Protein AF-A0A412AVF3-F1 (afdb_monomer_lite)

Sequence (73 aa):
MSGRLLKKLAKEEHCFISDLNRACDYEEIIRYLKGLDLSQYSLEECSCAFSYIFQETLLFNSYEQVDDFLSSK

pLDDT: mean 86.33, std 7.69, range [52.59, 93.75]

Secondary structure (DSSP, 8-state):
---HHHHHHHHHTTS-HHHHTT-S-HHHHHHHHHTS-GGGS-HHHHHHHHHHHHTS----SSHHHHHHHHHH-

Foldseek 3Di:
DPLPVLVVLCVVVVHHSQCLLVPPDCPVVLVVVLVDPCVVDDQVSLQVSCCSNPVHRGHDPDVVVVNVVSVVD

Organism: NCBI:txid1535

Structure (mmCIF, N/CA/C/O backbone):
data_AF-A0A412AVF3-F1
#
_entry.id   AF-A0A412AVF3-F1
#
loop_
_atom_site.group_PDB
_atom_site.id
_atom_site.type_symbol
_atom_site.label_atom_id
_atom_site.label_alt_id
_atom_site.label_comp_id
_atom_site.label_asym_id
_atom_site.label_entity_id
_atom_site.label_seq_id
_atom_site.pdbx_PDB_ins_code
_atom_site.Cartn_x
_atom_site.Cartn_y
_atom_site.Cartn_z
_atom_site.occupancy
_atom_site.B_iso_or_equiv
_atom_site.auth_seq_id
_atom_site.auth_comp_id
_atom_site.auth_asym_id
_atom_site.auth_atom_id
_atom_site.pdbx_PDB_model_num
ATOM 1 N N . MET A 1 1 ? 9.265 -3.936 12.905 1.00 52.59 1 MET A N 1
ATOM 2 C CA . MET A 1 1 ? 8.964 -3.513 11.521 1.00 52.59 1 MET A CA 1
ATOM 3 C C . MET A 1 1 ? 9.480 -4.553 10.544 1.00 52.59 1 MET A C 1
ATOM 5 O O . MET A 1 1 ? 10.672 -4.608 10.260 1.00 52.59 1 MET A O 1
ATOM 9 N N . SER A 1 2 ? 8.593 -5.429 10.085 1.00 60.41 2 SER A N 1
ATOM 10 C CA . SER A 1 2 ? 8.881 -6.301 8.951 1.00 60.41 2 SER A CA 1
ATOM 11 C C . SER A 1 2 ? 8.713 -5.441 7.700 1.00 60.41 2 SER A C 1
ATOM 13 O O . SER A 1 2 ? 7.621 -4.986 7.429 1.00 60.41 2 SER A O 1
ATOM 15 N N . GLY A 1 3 ? 9.781 -5.129 6.969 1.00 77.69 3 GLY A N 1
ATOM 16 C CA . GLY A 1 3 ? 9.675 -4.468 5.660 1.00 77.69 3 GLY A CA 1
ATOM 17 C C . GLY A 1 3 ? 9.339 -5.467 4.549 1.00 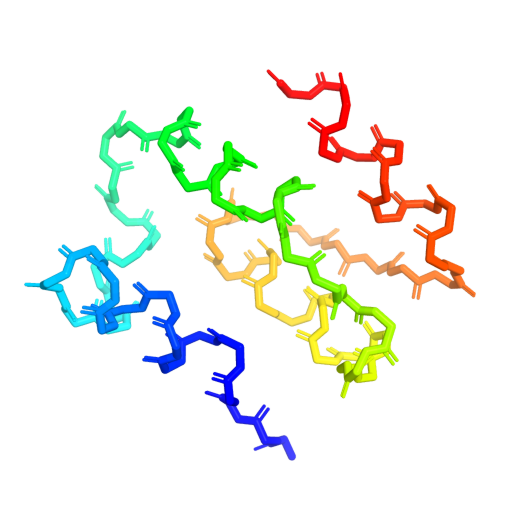77.69 3 GLY A C 1
ATOM 18 O O . GLY A 1 3 ? 9.989 -5.440 3.506 1.00 77.69 3 GLY A O 1
ATOM 19 N N . ARG A 1 4 ? 8.450 -6.442 4.797 1.00 87.19 4 ARG A N 1
ATOM 20 C CA . ARG A 1 4 ? 8.186 -7.549 3.860 1.00 87.19 4 ARG A CA 1
ATOM 21 C C . ARG A 1 4 ? 7.434 -7.055 2.635 1.00 87.19 4 ARG A C 1
ATOM 23 O O . ARG A 1 4 ? 7.789 -7.470 1.536 1.00 87.19 4 ARG A O 1
ATOM 30 N N . LEU A 1 5 ? 6.459 -6.168 2.814 1.00 88.44 5 LEU A N 1
ATOM 31 C CA . LEU A 1 5 ? 5.688 -5.578 1.725 1.00 88.44 5 LEU A CA 1
ATOM 32 C C . LEU A 1 5 ? 6.594 -4.786 0.772 1.00 88.44 5 LEU A C 1
ATOM 34 O O . LEU A 1 5 ? 6.650 -5.096 -0.414 1.00 88.44 5 LEU A O 1
ATOM 38 N N . LEU A 1 6 ? 7.407 -3.865 1.304 1.00 88.69 6 LEU A N 1
ATOM 39 C CA . LEU A 1 6 ? 8.382 -3.096 0.516 1.00 88.69 6 LEU A CA 1
ATOM 40 C C . LEU A 1 6 ? 9.403 -3.991 -0.200 1.00 88.69 6 LEU A C 1
ATOM 42 O O . LEU A 1 6 ? 9.711 -3.766 -1.364 1.00 88.69 6 LEU A O 1
ATOM 46 N N . LYS A 1 7 ? 9.913 -5.037 0.465 1.00 88.81 7 LYS A N 1
ATOM 47 C CA . LYS A 1 7 ? 10.829 -6.005 -0.166 1.00 88.81 7 LYS A CA 1
ATOM 48 C C . LYS A 1 7 ? 10.175 -6.764 -1.316 1.00 88.81 7 LYS A C 1
ATOM 50 O O . LYS A 1 7 ? 10.849 -7.061 -2.297 1.00 88.81 7 LYS A O 1
ATOM 55 N N . LYS A 1 8 ? 8.897 -7.121 -1.174 1.00 88.88 8 LYS A N 1
ATOM 56 C CA . LYS A 1 8 ? 8.147 -7.832 -2.210 1.00 88.88 8 LYS A CA 1
ATOM 57 C C . LYS A 1 8 ? 7.909 -6.928 -3.418 1.00 88.88 8 LYS A C 1
ATOM 59 O O . LYS A 1 8 ? 8.219 -7.347 -4.522 1.00 88.88 8 LYS A O 1
ATOM 64 N N . LEU A 1 9 ? 7.481 -5.688 -3.181 1.00 87.69 9 LEU A N 1
ATOM 65 C CA . LEU A 1 9 ? 7.301 -4.671 -4.221 1.00 87.69 9 LEU A CA 1
ATOM 66 C C . LEU A 1 9 ? 8.597 -4.389 -4.980 1.00 87.69 9 LEU A C 1
ATOM 68 O O . LEU A 1 9 ? 8.627 -4.498 -6.194 1.00 87.69 9 LEU A O 1
ATOM 72 N N . ALA A 1 10 ? 9.693 -4.129 -4.265 1.00 86.75 10 ALA A N 1
ATOM 73 C CA . ALA A 1 10 ? 10.996 -3.886 -4.881 1.00 86.75 10 ALA A CA 1
ATOM 74 C C . ALA A 1 10 ? 11.457 -5.067 -5.753 1.00 86.75 10 ALA A C 1
ATOM 76 O O . ALA A 1 10 ? 12.062 -4.881 -6.804 1.00 86.75 10 ALA A O 1
ATOM 77 N N . LYS A 1 11 ? 11.151 -6.300 -5.332 1.00 87.38 11 LYS A N 1
ATOM 78 C CA . LYS A 1 11 ? 11.463 -7.497 -6.115 1.00 87.38 11 LYS A CA 1
ATOM 79 C C . LYS A 1 11 ? 10.612 -7.600 -7.384 1.00 87.38 11 LYS A C 1
ATOM 81 O O . LYS A 1 11 ? 11.151 -8.033 -8.396 1.00 87.38 11 LYS A O 1
ATOM 86 N N . GLU A 1 12 ? 9.330 -7.252 -7.312 1.00 85.62 12 GLU A N 1
ATOM 87 C CA . GLU A 1 12 ? 8.423 -7.270 -8.465 1.00 85.62 12 GLU A CA 1
ATOM 88 C C . GLU A 1 12 ? 8.813 -6.210 -9.501 1.00 85.62 12 GLU A C 1
ATOM 90 O O . GLU A 1 12 ? 8.970 -6.520 -10.674 1.00 85.62 12 GLU A O 1
ATOM 95 N N . GLU A 1 13 ? 9.086 -4.992 -9.039 1.00 83.00 13 GLU A N 1
ATOM 96 C CA . GLU A 1 13 ? 9.501 -3.854 -9.870 1.00 83.00 13 GLU A CA 1
ATOM 97 C C . GLU A 1 13 ? 10.976 -3.935 -10.305 1.00 83.00 13 GLU A C 1
ATOM 99 O O . GLU A 1 13 ? 11.514 -3.015 -10.919 1.00 83.00 13 GLU A O 1
ATOM 104 N N . HIS A 1 14 ? 11.671 -5.027 -9.960 1.00 84.62 14 HIS A N 1
ATOM 105 C CA . HIS A 1 14 ? 13.097 -5.227 -10.229 1.00 84.62 14 HIS A CA 1
ATOM 106 C C . HIS A 1 14 ? 13.986 -4.041 -9.792 1.00 84.62 14 HIS A C 1
ATOM 108 O O . HIS A 1 14 ? 15.017 -3.760 -10.407 1.00 84.62 14 HIS A O 1
ATOM 114 N N . CYS A 1 15 ? 13.618 -3.366 -8.701 1.00 83.81 15 CYS A N 1
ATOM 115 C CA . CYS A 1 15 ? 14.270 -2.158 -8.205 1.00 83.81 15 CYS A CA 1
ATOM 116 C C . CYS A 1 15 ? 14.744 -2.312 -6.750 1.00 83.81 15 CYS A C 1
ATOM 118 O O . CYS A 1 15 ? 14.498 -3.318 -6.078 1.00 83.81 15 CYS A O 1
ATOM 120 N N . PHE A 1 16 ? 15.448 -1.308 -6.223 1.00 85.44 16 PHE A N 1
ATOM 121 C CA . PHE A 1 16 ? 15.711 -1.243 -4.786 1.00 85.44 16 PHE A CA 1
ATOM 122 C C . PHE A 1 16 ? 14.507 -0.651 -4.053 1.00 85.44 16 PHE A C 1
ATOM 124 O O . PHE A 1 16 ? 13.766 0.160 -4.603 1.00 85.44 16 PHE A O 1
ATOM 131 N N . ILE A 1 17 ? 14.344 -0.988 -2.766 1.00 84.81 17 ILE A N 1
ATOM 132 C CA . ILE A 1 17 ? 13.319 -0.353 -1.915 1.00 84.81 17 ILE A CA 1
ATOM 133 C C . ILE A 1 17 ? 13.472 1.168 -1.955 1.00 84.81 17 ILE A C 1
ATOM 135 O O . ILE A 1 17 ? 12.475 1.867 -2.050 1.00 84.81 17 ILE A O 1
ATOM 139 N N . SER A 1 18 ? 14.715 1.664 -1.950 1.00 84.94 18 SER A N 1
ATOM 140 C CA . SER A 1 18 ? 15.039 3.090 -2.038 1.00 84.94 18 SER A CA 1
ATOM 141 C C . SER A 1 18 ? 14.525 3.794 -3.290 1.00 84.94 18 SER A C 1
ATOM 143 O O . SER A 1 18 ? 14.468 5.019 -3.293 1.00 84.94 18 SER A O 1
ATOM 145 N N . ASP A 1 19 ? 14.204 3.037 -4.339 1.00 84.19 19 ASP A N 1
ATOM 146 C CA . ASP A 1 19 ? 13.748 3.566 -5.620 1.00 84.19 19 ASP A CA 1
ATOM 147 C C . ASP A 1 19 ? 12.226 3.474 -5.777 1.00 84.19 19 ASP A C 1
ATOM 149 O O . ASP A 1 19 ? 11.672 4.149 -6.638 1.00 84.19 19 ASP A O 1
ATOM 153 N N . LEU A 1 20 ? 11.526 2.727 -4.911 1.00 82.75 20 LEU A N 1
ATOM 154 C CA . LEU A 1 20 ? 10.060 2.611 -4.954 1.00 82.75 20 LEU A CA 1
ATOM 155 C C . LEU A 1 20 ? 9.357 3.959 -4.771 1.00 82.75 20 LEU A C 1
ATOM 157 O O . LEU A 1 20 ? 8.302 4.190 -5.346 1.00 82.75 20 LEU A O 1
ATOM 161 N N . ASN A 1 21 ? 9.940 4.862 -3.982 1.00 80.19 21 ASN A N 1
ATOM 162 C CA . ASN A 1 21 ? 9.396 6.205 -3.783 1.00 80.19 21 ASN A CA 1
ATOM 163 C C . ASN A 1 21 ? 9.791 7.202 -4.887 1.00 80.19 21 ASN A C 1
ATOM 165 O O . ASN A 1 21 ? 9.327 8.339 -4.880 1.00 80.19 21 ASN A O 1
ATOM 169 N N . ARG A 1 22 ? 10.677 6.788 -5.798 1.00 73.44 22 ARG A N 1
ATOM 170 C CA . ARG A 1 22 ? 11.152 7.546 -6.963 1.00 73.44 22 ARG A CA 1
ATOM 171 C C . ARG A 1 22 ? 10.586 7.003 -8.269 1.00 73.44 22 ARG A C 1
ATOM 173 O O . ARG A 1 22 ? 10.894 7.560 -9.325 1.00 73.44 22 ARG A O 1
ATOM 180 N N . ALA A 1 23 ? 9.804 5.926 -8.206 1.00 66.75 23 ALA A N 1
ATOM 181 C CA . ALA A 1 23 ? 9.101 5.394 -9.354 1.00 66.75 23 ALA A CA 1
ATOM 182 C C . ALA A 1 23 ? 8.252 6.519 -9.958 1.00 66.75 23 ALA A C 1
ATOM 184 O O . ALA A 1 23 ? 7.405 7.105 -9.289 1.00 66.75 23 ALA A O 1
ATOM 185 N N . CYS A 1 24 ? 8.537 6.862 -11.216 1.00 59.97 24 CYS A N 1
ATOM 186 C CA . CYS A 1 24 ? 7.774 7.876 -11.944 1.00 59.97 24 CYS A CA 1
ATOM 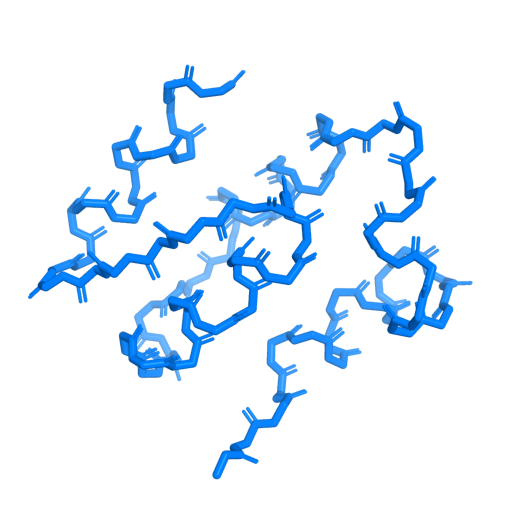187 C C . CYS A 1 24 ? 6.365 7.386 -12.299 1.00 59.97 24 CYS A C 1
ATOM 189 O O . CYS A 1 24 ? 5.521 8.203 -12.655 1.00 59.97 24 CYS A O 1
ATOM 191 N N . ASP A 1 25 ? 6.125 6.078 -12.193 1.00 73.00 25 ASP A N 1
ATOM 192 C CA . ASP A 1 25 ? 4.857 5.441 -12.503 1.00 73.00 25 ASP A CA 1
ATOM 193 C C . ASP A 1 25 ? 4.303 4.730 -11.262 1.00 73.00 25 ASP A C 1
ATOM 195 O O . ASP A 1 25 ? 4.600 3.571 -10.970 1.00 73.00 25 ASP A O 1
ATOM 199 N N . TYR A 1 26 ? 3.513 5.468 -10.483 1.00 79.69 26 TYR A N 1
ATOM 200 C CA . TYR A 1 26 ? 2.786 4.889 -9.359 1.00 79.69 26 TYR A CA 1
ATOM 201 C C . TYR A 1 26 ? 1.631 3.989 -9.821 1.00 79.69 26 TYR A C 1
ATOM 203 O O . TYR A 1 26 ? 1.144 3.206 -9.006 1.00 79.69 26 TYR A O 1
ATOM 211 N N . GLU A 1 27 ? 1.186 4.061 -11.083 1.00 83.50 27 GLU A N 1
ATOM 212 C CA . GLU A 1 27 ? 0.045 3.275 -11.564 1.00 83.50 27 GLU A CA 1
ATOM 213 C C . GLU A 1 27 ? 0.370 1.780 -11.574 1.00 83.50 27 GLU A C 1
ATOM 215 O O . GLU A 1 27 ? -0.458 0.971 -11.143 1.00 83.50 27 GLU A O 1
ATOM 220 N N . GLU A 1 28 ? 1.584 1.394 -11.984 1.00 84.25 28 GLU A N 1
ATOM 221 C CA . GLU A 1 28 ? 2.012 -0.011 -11.948 1.00 84.25 28 GLU A CA 1
ATOM 222 C C . GLU A 1 28 ? 2.069 -0.551 -10.514 1.00 84.25 28 GLU A C 1
ATOM 224 O O . GLU A 1 28 ? 1.515 -1.621 -10.234 1.00 84.25 28 GLU A O 1
ATOM 229 N N . ILE A 1 29 ? 2.619 0.240 -9.587 1.00 85.56 29 ILE A N 1
ATOM 230 C CA . ILE A 1 29 ? 2.692 -0.105 -8.163 1.00 85.56 29 ILE A CA 1
ATOM 231 C C . ILE A 1 29 ? 1.286 -0.243 -7.565 1.00 85.56 29 ILE A C 1
ATOM 233 O O . ILE A 1 29 ? 1.000 -1.216 -6.865 1.00 85.56 29 ILE A O 1
ATOM 237 N N . ILE A 1 30 ? 0.383 0.701 -7.849 1.00 88.56 30 ILE A N 1
ATOM 238 C CA . ILE A 1 30 ? -1.011 0.658 -7.383 1.00 88.56 30 ILE A CA 1
ATOM 239 C C . ILE A 1 30 ? -1.722 -0.570 -7.951 1.00 88.56 30 ILE A C 1
ATOM 241 O O . ILE A 1 30 ? -2.418 -1.269 -7.213 1.00 88.56 30 ILE A O 1
ATOM 245 N N . ARG A 1 31 ? -1.541 -0.871 -9.241 1.00 87.88 31 ARG A N 1
ATOM 246 C CA . ARG A 1 31 ? -2.129 -2.052 -9.884 1.00 87.88 31 ARG A CA 1
ATOM 247 C C . ARG A 1 31 ? -1.647 -3.342 -9.224 1.00 87.88 31 ARG A C 1
ATOM 249 O O . ARG A 1 31 ? -2.464 -4.227 -8.974 1.00 87.88 31 ARG A O 1
ATOM 256 N N . TYR A 1 32 ? -0.356 -3.442 -8.912 1.00 87.69 32 TYR A N 1
ATOM 257 C CA . TYR A 1 32 ? 0.182 -4.592 -8.189 1.00 87.69 32 TYR A CA 1
ATOM 258 C C . TYR A 1 32 ? -0.398 -4.699 -6.775 1.00 87.69 32 TYR A C 1
ATOM 260 O O . TYR A 1 32 ? -0.834 -5.775 -6.367 1.00 87.69 32 TYR A O 1
ATOM 268 N N . LEU A 1 33 ? -0.463 -3.583 -6.042 1.00 89.12 33 LEU A N 1
ATOM 269 C CA . LEU A 1 33 ? -1.030 -3.530 -4.694 1.00 89.12 33 LEU A CA 1
ATOM 270 C C . LEU A 1 33 ? -2.510 -3.937 -4.669 1.00 89.12 33 LEU A C 1
ATOM 272 O O . LEU A 1 33 ? -2.890 -4.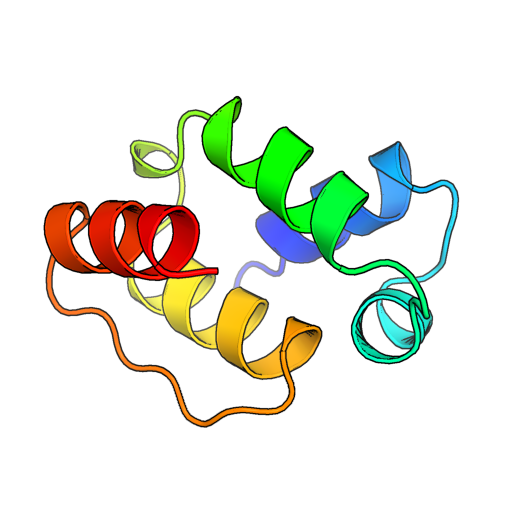714 -3.800 1.00 89.12 33 LEU A O 1
ATOM 276 N N . LYS A 1 34 ? -3.315 -3.495 -5.646 1.00 89.12 34 LYS A N 1
ATOM 277 C CA . LYS A 1 34 ? -4.727 -3.900 -5.814 1.00 89.12 34 LYS A CA 1
ATOM 278 C C . LYS A 1 34 ? -4.890 -5.404 -6.072 1.00 89.12 34 LYS A C 1
ATOM 280 O O . LYS A 1 34 ? -5.923 -5.974 -5.741 1.00 89.12 34 LYS A O 1
ATOM 285 N N . GLY A 1 35 ? -3.894 -6.049 -6.683 1.00 87.50 35 GLY A N 1
ATOM 286 C CA . GLY A 1 35 ? -3.881 -7.496 -6.921 1.00 87.50 35 GLY A CA 1
ATOM 287 C C . GLY A 1 35 ? -3.338 -8.323 -5.751 1.00 87.50 35 GLY A C 1
ATOM 288 O O . GLY A 1 35 ? -3.356 -9.554 -5.809 1.00 87.50 35 GLY A O 1
ATOM 289 N N . LEU A 1 36 ? -2.822 -7.673 -4.707 1.00 89.00 36 LEU A N 1
ATOM 290 C CA . LEU A 1 36 ? -2.197 -8.322 -3.565 1.00 89.00 36 LEU A CA 1
ATOM 291 C C . LEU A 1 36 ? -3.216 -8.544 -2.444 1.00 89.00 36 LEU A C 1
ATOM 293 O O . LEU A 1 36 ? -3.987 -7.655 -2.103 1.00 89.00 36 LEU A O 1
ATOM 297 N N . ASP A 1 37 ? -3.147 -9.697 -1.782 1.00 88.25 37 ASP A N 1
ATOM 298 C CA . ASP A 1 37 ? -3.868 -9.907 -0.526 1.00 88.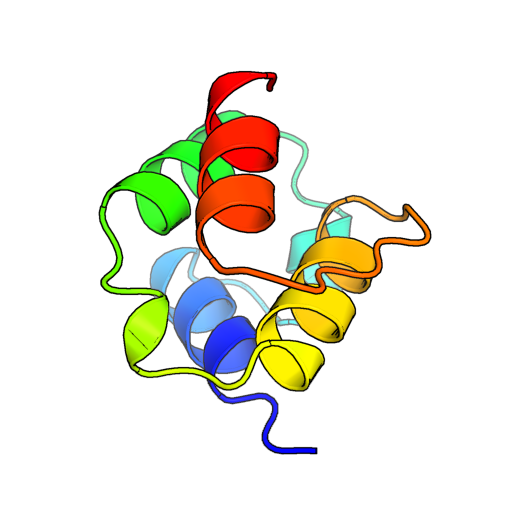25 37 ASP A CA 1
ATOM 299 C C . ASP A 1 37 ? -3.170 -9.146 0.618 1.00 88.25 37 ASP A C 1
ATOM 301 O O . ASP A 1 37 ? -2.279 -9.666 1.299 1.00 88.25 37 ASP A O 1
ATOM 305 N N . LEU A 1 38 ? -3.542 -7.873 0.790 1.00 88.06 38 LEU A N 1
ATOM 306 C CA . LEU A 1 38 ? -2.968 -6.973 1.795 1.00 88.06 38 LEU A CA 1
ATOM 307 C C . LEU A 1 38 ? -3.320 -7.378 3.231 1.00 88.06 38 LEU A C 1
ATOM 309 O O . LEU A 1 38 ? -2.603 -6.991 4.151 1.00 88.06 38 LEU A O 1
ATOM 313 N N . SER A 1 39 ? -4.336 -8.227 3.423 1.00 86.50 39 SER A N 1
ATOM 314 C CA . SER A 1 39 ? -4.716 -8.757 4.740 1.00 86.50 39 SER A CA 1
ATOM 315 C C . SER A 1 39 ? -3.632 -9.641 5.377 1.00 86.50 39 SER A C 1
ATOM 317 O O . SER A 1 39 ? -3.631 -9.864 6.589 1.00 86.50 39 SER A O 1
ATOM 319 N N . GLN A 1 40 ? -2.667 -10.113 4.576 1.00 88.62 40 GLN A N 1
ATOM 320 C CA . GLN A 1 40 ? -1.506 -10.880 5.041 1.00 88.62 40 GLN A CA 1
ATOM 321 C C . GLN A 1 40 ? -0.433 -10.017 5.721 1.00 88.62 40 GLN A C 1
ATOM 323 O O . GLN A 1 40 ? 0.496 -10.556 6.332 1.00 88.62 40 GLN A O 1
ATOM 328 N N . TYR A 1 41 ? -0.536 -8.693 5.606 1.00 90.25 41 TYR A N 1
ATOM 329 C CA . TYR A 1 41 ? 0.365 -7.715 6.206 1.00 90.25 41 TYR A CA 1
ATOM 330 C C . TYR A 1 41 ? -0.377 -6.959 7.303 1.00 90.25 41 TYR A C 1
ATOM 332 O O . TYR A 1 41 ? -1.582 -6.764 7.214 1.00 90.25 41 TYR A O 1
ATOM 340 N N . SER A 1 42 ? 0.320 -6.518 8.352 1.00 91.94 42 SER A N 1
ATOM 341 C CA . SER A 1 42 ? -0.335 -5.706 9.381 1.00 91.94 42 SER A CA 1
ATOM 342 C C . SER A 1 42 ? -0.669 -4.309 8.850 1.00 91.94 42 SER A C 1
ATOM 344 O O . SER A 1 42 ? 0.057 -3.761 8.021 1.00 91.94 42 SER A O 1
ATOM 346 N N . LEU A 1 43 ? -1.714 -3.679 9.397 1.00 92.06 43 LEU A N 1
ATOM 347 C CA . LEU A 1 43 ? -2.073 -2.293 9.065 1.00 92.06 43 LEU A CA 1
ATOM 348 C C . LEU A 1 43 ? -0.922 -1.305 9.304 1.00 92.06 43 LEU A C 1
ATOM 350 O O . LEU A 1 43 ? -0.754 -0.362 8.533 1.00 92.06 43 LEU A O 1
ATOM 354 N N . GLU A 1 44 ? -0.092 -1.531 10.326 1.00 92.00 44 GLU A N 1
ATOM 355 C CA . GLU A 1 44 ? 1.129 -0.746 10.552 1.00 92.00 44 GLU A CA 1
ATOM 356 C C . GLU A 1 44 ? 2.147 -0.921 9.419 1.00 92.00 44 GLU A C 1
ATOM 358 O O . GLU A 1 44 ? 2.785 0.049 9.009 1.00 92.00 44 GLU A O 1
ATOM 363 N N . GLU A 1 45 ? 2.300 -2.141 8.893 1.00 91.69 45 GLU A N 1
ATOM 364 C CA . GLU A 1 45 ? 3.184 -2.408 7.757 1.00 91.69 45 GLU A CA 1
ATOM 365 C C . GLU A 1 45 ? 2.648 -1.753 6.480 1.00 91.69 45 GLU A C 1
ATOM 367 O O . GLU A 1 45 ? 3.417 -1.089 5.787 1.00 91.69 45 GLU A O 1
ATOM 372 N N . CYS A 1 46 ? 1.342 -1.849 6.211 1.00 92.06 46 CYS A N 1
ATOM 373 C CA . CYS A 1 46 ? 0.689 -1.142 5.106 1.00 92.06 46 CYS A CA 1
ATOM 374 C C . CYS A 1 46 ? 0.863 0.376 5.234 1.00 92.06 46 CYS A C 1
ATOM 376 O O . CYS A 1 46 ? 1.336 1.017 4.301 1.00 92.06 46 CYS A O 1
ATOM 378 N N . SER A 1 47 ? 0.571 0.945 6.405 1.00 93.06 47 SER A N 1
ATOM 379 C CA . SER A 1 47 ? 0.700 2.385 6.668 1.00 93.06 47 SER A CA 1
ATOM 380 C C . SER A 1 47 ? 2.127 2.868 6.424 1.00 93.06 47 SER A C 1
ATOM 382 O O . SER A 1 47 ? 2.344 3.845 5.711 1.00 93.06 47 SER A O 1
ATOM 384 N N . CYS A 1 48 ? 3.120 2.144 6.947 1.00 91.19 48 CYS A N 1
ATOM 385 C CA . CYS A 1 48 ? 4.528 2.483 6.768 1.00 91.19 48 CYS A CA 1
ATOM 386 C C . CYS A 1 48 ? 4.980 2.345 5.305 1.00 91.19 48 CYS A C 1
ATOM 388 O O . CYS A 1 48 ? 5.631 3.247 4.778 1.00 91.19 48 CYS A O 1
ATOM 390 N N . ALA A 1 49 ? 4.618 1.247 4.635 1.00 90.50 49 ALA A N 1
ATOM 391 C CA . ALA A 1 49 ? 5.011 0.994 3.253 1.00 90.50 49 ALA A CA 1
ATOM 392 C C . ALA A 1 49 ? 4.391 2.006 2.286 1.00 90.50 49 ALA A C 1
ATOM 394 O O . ALA A 1 49 ? 5.093 2.562 1.448 1.00 90.50 49 ALA A O 1
ATOM 395 N N . PHE A 1 50 ? 3.098 2.282 2.427 1.00 91.38 50 PHE A N 1
ATOM 396 C CA . PHE A 1 50 ? 2.389 3.218 1.562 1.00 91.38 50 PHE A CA 1
ATOM 397 C C . PHE A 1 50 ? 2.872 4.643 1.811 1.00 91.38 50 PHE A C 1
ATOM 399 O O . PHE A 1 50 ? 3.164 5.354 0.856 1.00 91.38 50 PHE A O 1
ATOM 406 N N . SER A 1 51 ? 3.053 5.033 3.078 1.00 91.50 51 SER A N 1
ATOM 407 C CA . SER A 1 51 ? 3.628 6.343 3.405 1.00 91.50 51 SER A CA 1
ATOM 408 C C . SER A 1 51 ? 4.988 6.541 2.740 1.00 91.50 51 SER A C 1
ATOM 410 O O . SER A 1 51 ? 5.305 7.607 2.217 1.00 91.50 51 SER A O 1
ATOM 412 N N . TYR A 1 52 ? 5.797 5.482 2.725 1.00 89.44 52 TYR A N 1
ATOM 413 C CA . TYR A 1 52 ? 7.098 5.496 2.085 1.00 89.44 52 TYR A CA 1
ATOM 414 C C . TYR A 1 52 ? 7.004 5.608 0.556 1.00 89.44 52 TYR A C 1
ATOM 416 O O . TYR A 1 52 ? 7.673 6.458 -0.024 1.00 89.44 52 TYR A O 1
ATOM 424 N N . ILE A 1 53 ? 6.179 4.786 -0.096 1.00 88.69 53 ILE A N 1
ATOM 425 C CA . ILE A 1 53 ? 6.035 4.761 -1.561 1.00 88.69 53 ILE A CA 1
ATOM 426 C C . ILE A 1 53 ? 5.478 6.089 -2.073 1.00 88.69 53 ILE A C 1
ATOM 428 O O . ILE A 1 53 ? 6.086 6.722 -2.931 1.00 88.69 53 ILE A O 1
ATOM 432 N N . PHE A 1 54 ? 4.358 6.535 -1.507 1.00 88.31 54 PHE A N 1
ATOM 433 C CA . PHE A 1 54 ? 3.641 7.721 -1.972 1.00 88.31 54 PHE A CA 1
ATOM 434 C C . PHE A 1 54 ? 4.194 9.027 -1.390 1.00 88.31 54 PHE A C 1
ATOM 436 O O . PHE A 1 54 ? 3.726 10.096 -1.761 1.00 88.31 54 PHE A O 1
ATOM 443 N N . GLN A 1 55 ? 5.193 8.957 -0.498 1.00 88.38 55 GLN A N 1
ATOM 444 C CA . GLN A 1 55 ? 5.770 10.117 0.199 1.00 88.38 55 GLN A CA 1
ATOM 445 C C . GLN A 1 55 ? 4.711 10.951 0.955 1.00 88.38 55 GLN A C 1
ATOM 447 O O . GLN A 1 55 ? 4.844 12.164 1.115 1.00 88.38 55 GLN A O 1
ATOM 452 N N . GLU A 1 56 ? 3.666 10.288 1.453 1.00 88.81 56 GLU A N 1
ATOM 453 C CA . GLU A 1 56 ? 2.547 10.874 2.199 1.00 88.81 56 GLU A CA 1
ATOM 454 C C . GLU A 1 56 ? 2.532 10.325 3.638 1.00 88.81 56 GLU A C 1
ATOM 456 O O . GLU A 1 56 ? 3.070 9.256 3.903 1.00 88.81 56 GLU A O 1
ATOM 461 N N . THR A 1 57 ? 1.933 11.030 4.604 1.00 89.38 57 THR A N 1
ATOM 462 C CA . THR A 1 57 ? 1.742 10.466 5.958 1.00 89.38 57 THR A CA 1
ATOM 463 C C . THR A 1 57 ? 0.411 9.727 6.009 1.00 89.38 57 THR A C 1
ATOM 465 O O . THR A 1 57 ? -0.634 10.349 6.190 1.00 89.38 57 THR A O 1
ATOM 468 N N . LEU A 1 58 ? 0.450 8.405 5.838 1.00 91.06 58 LEU A N 1
ATOM 469 C CA . LEU A 1 58 ? -0.727 7.541 5.783 1.00 91.06 58 LEU A CA 1
ATOM 470 C C . LEU A 1 58 ? -0.821 6.681 7.043 1.00 91.06 58 LEU A C 1
ATOM 472 O O . LEU A 1 58 ? 0.148 6.047 7.463 1.00 91.06 58 LEU A O 1
ATOM 476 N N . LEU A 1 59 ? -2.011 6.657 7.639 1.00 93.44 59 LEU A N 1
ATOM 477 C CA . LEU A 1 59 ? -2.336 5.850 8.811 1.00 93.44 59 LEU A CA 1
ATOM 478 C C . LEU A 1 59 ? -3.665 5.145 8.564 1.00 93.44 59 LEU A C 1
ATOM 480 O O . LEU A 1 59 ? -4.722 5.774 8.569 1.00 93.44 59 LEU A O 1
ATOM 484 N N . PHE A 1 60 ? -3.593 3.835 8.357 1.00 93.12 60 PHE A N 1
ATOM 485 C CA . PHE A 1 60 ? -4.757 2.994 8.123 1.00 93.12 60 PHE A CA 1
ATOM 486 C C . PHE A 1 60 ? -5.210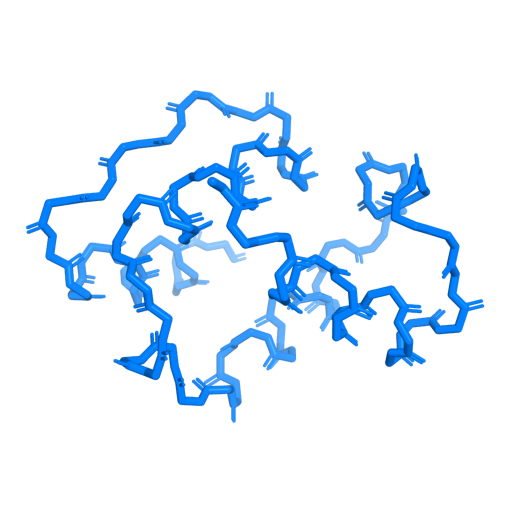 2.333 9.421 1.00 93.12 60 PHE A C 1
ATOM 488 O O . PHE A 1 60 ? -4.420 1.702 10.123 1.00 93.12 60 PHE A O 1
ATOM 495 N N . ASN A 1 61 ? -6.501 2.456 9.718 1.00 92.69 61 ASN A N 1
ATOM 496 C CA . ASN A 1 61 ? -7.144 1.841 10.882 1.00 92.69 61 ASN A CA 1
ATOM 497 C C . ASN A 1 61 ? -8.003 0.623 10.500 1.00 92.69 61 ASN A C 1
ATOM 499 O O . ASN A 1 61 ? -8.441 -0.122 11.373 1.00 92.69 61 ASN A O 1
ATOM 503 N N . SER A 1 62 ? -8.229 0.405 9.204 1.00 93.75 62 SER A N 1
ATOM 504 C CA . SER A 1 62 ? -8.904 -0.768 8.646 1.00 93.75 62 SER A CA 1
ATOM 505 C C . SER A 1 62 ? -8.364 -1.070 7.245 1.00 93.75 62 SER A C 1
ATOM 507 O O . SER A 1 62 ? -7.803 -0.190 6.593 1.00 93.75 62 SER A O 1
ATOM 509 N N . TYR A 1 63 ? -8.535 -2.308 6.773 1.00 90.81 63 TYR A N 1
ATOM 510 C CA . TYR A 1 63 ? -8.157 -2.680 5.402 1.00 90.81 63 TYR A CA 1
ATOM 511 C C . TYR A 1 63 ? -9.068 -2.031 4.355 1.00 90.81 63 TYR A C 1
ATOM 513 O O . TYR A 1 63 ? -8.594 -1.703 3.278 1.00 90.81 63 TYR A O 1
ATOM 521 N N . GLU A 1 64 ? -10.321 -1.726 4.708 1.00 91.50 64 GLU A N 1
ATOM 522 C CA . GLU A 1 64 ? -11.217 -0.929 3.858 1.00 91.50 64 GLU A CA 1
ATOM 523 C C . GLU A 1 64 ? -10.592 0.429 3.508 1.00 91.50 64 GLU A C 1
ATOM 525 O O . GLU A 1 64 ? -10.599 0.820 2.350 1.00 91.50 64 GLU A O 1
ATOM 530 N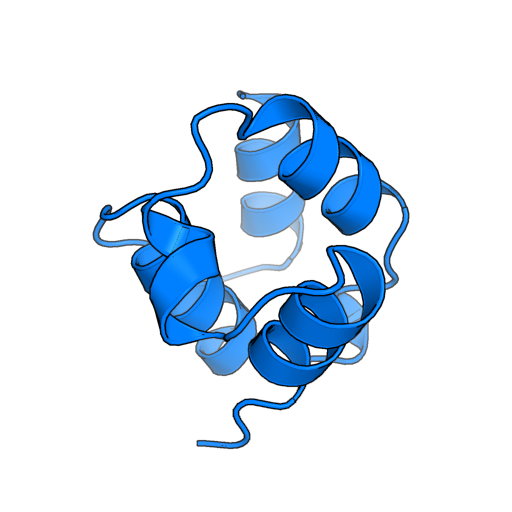 N . GLN A 1 65 ? -9.946 1.108 4.468 1.00 93.19 65 GLN A N 1
ATOM 531 C CA . GLN A 1 65 ? -9.245 2.369 4.186 1.00 93.19 65 GLN A CA 1
ATOM 532 C C . GLN A 1 65 ? -8.051 2.189 3.240 1.00 93.19 65 GLN A C 1
ATOM 534 O O . GLN A 1 65 ? -7.709 3.113 2.503 1.00 93.19 65 GLN A O 1
ATOM 539 N N . VAL A 1 66 ? -7.397 1.025 3.274 1.00 92.00 66 VAL A N 1
ATOM 540 C CA . VAL A 1 66 ? -6.289 0.702 2.365 1.00 92.00 66 VAL A CA 1
ATOM 541 C C . VAL A 1 66 ? -6.824 0.516 0.945 1.00 92.00 66 VAL A C 1
ATOM 543 O O . VAL A 1 66 ? -6.283 1.103 0.008 1.00 92.00 66 VAL A O 1
ATOM 546 N N . ASP A 1 67 ? -7.904 -0.250 0.794 1.00 90.75 67 ASP A N 1
ATOM 547 C CA . ASP A 1 67 ? -8.550 -0.498 -0.496 1.00 90.75 67 ASP A CA 1
ATOM 548 C C . ASP A 1 67 ? -9.168 0.777 -1.085 1.00 90.75 67 ASP A C 1
ATOM 550 O O . ASP A 1 67 ? -9.008 1.045 -2.279 1.00 90.75 67 ASP A O 1
ATOM 554 N N . ASP A 1 68 ? -9.803 1.605 -0.253 1.00 91.50 68 ASP A N 1
ATOM 555 C CA . ASP A 1 68 ? -10.326 2.916 -0.642 1.00 91.50 68 ASP A CA 1
ATOM 556 C C . ASP A 1 68 ? -9.198 3.835 -1.121 1.00 91.50 68 ASP A C 1
ATOM 558 O O . ASP A 1 68 ? -9.317 4.473 -2.169 1.00 91.50 68 ASP A O 1
ATOM 562 N N . PHE A 1 69 ? -8.070 3.871 -0.400 1.00 91.06 69 PHE A N 1
ATOM 563 C CA . PHE A 1 69 ? -6.911 4.671 -0.791 1.00 91.06 69 PHE A CA 1
ATOM 564 C C . PHE A 1 69 ? -6.370 4.236 -2.154 1.00 91.06 69 PHE A C 1
ATOM 566 O O . PHE A 1 69 ? -6.192 5.077 -3.037 1.00 91.06 69 PHE A O 1
ATOM 573 N N . LEU A 1 70 ? -6.172 2.930 -2.356 1.00 89.88 70 LEU A N 1
ATOM 574 C CA . LEU A 1 70 ? -5.736 2.389 -3.642 1.00 89.88 70 LEU A CA 1
ATOM 575 C C . LEU A 1 70 ? -6.738 2.701 -4.748 1.00 89.88 70 LEU A C 1
ATOM 577 O O . LEU A 1 70 ? -6.333 3.020 -5.859 1.00 89.88 70 LEU A O 1
ATOM 581 N N . SER A 1 71 ? -8.034 2.602 -4.472 1.00 88.31 71 SER A N 1
ATOM 582 C CA . SER A 1 71 ? -9.096 2.870 -5.448 1.00 88.31 71 SER A CA 1
ATOM 583 C C . SER A 1 71 ? -9.239 4.352 -5.796 1.00 88.31 71 SER A C 1
ATOM 585 O O . SER A 1 71 ? -9.718 4.668 -6.882 1.00 88.31 71 SER A O 1
ATOM 587 N N . SER A 1 72 ? -8.819 5.248 -4.900 1.00 86.94 72 SER A N 1
ATOM 588 C CA . SER A 1 72 ? -8.851 6.703 -5.093 1.00 86.94 72 SER A CA 1
ATOM 589 C C . SER A 1 72 ? -7.680 7.272 -5.904 1.00 86.94 72 SER A C 1
ATOM 591 O O . SER A 1 72 ? -7.747 8.430 -6.321 1.00 86.94 72 SER A O 1
ATOM 593 N N . LYS A 1 73 ? -6.621 6.481 -6.110 1.00 81.31 73 LYS A N 1
ATOM 594 C CA . LYS A 1 73 ? -5.471 6.803 -6.961 1.00 81.31 73 LYS A CA 1
ATOM 595 C C . LYS A 1 73 ? -5.604 6.085 -8.305 1.00 81.31 73 LYS A C 1
ATOM 597 O O . LYS A 1 73 ? -5.306 6.760 -9.308 1.00 81.31 73 LYS A O 1
#

Radius of gyration: 11.05 Å; chains: 1; bounding box: 27×22×24 Å